Protein AF-A0A238C5V4-F1 (afdb_monomer_lite)

Foldseek 3Di:
DDDDDDDDDDDPDDDDDDPPPPPPPPPPPPPDDPPPVPPPPPCDPVNLLVAAQVVLPVVLVVVVVVLCVQQVPDDPCNVVSVVVDDQQSPWDAACDDPDPVRHGDIAGFNDDDPPWTWGQDNVRDTDIDD

Secondary structure (DSSP, 8-state):
-------------S-----------------------TT-----HHHHTT--GGGGHHHHHHHHHHHHHHHTT-TTSHHHHHHTS--TT-EEE----SSGGGTT-EEEEEEE-SS-EEEE-TTS-EEEE-

Organism: NCBI:txid387005

Sequence (130 aa):
MSANASTSFEPLNPHKVFILEKRIKKETKIRRQPVKNFMKRKIVKSDMKKLKYSQFEPLYELWCDYFSTLVNGSGSQCDARVLRADYHGCMLMVAEAANPTQIGICGIVTRETRQTFMLITKQDRLISAF

pLDDT: mean 78.63, std 17.43, range [34.03, 96.81]

Structure (mmCIF, N/CA/C/O backbone):
data_AF-A0A238C5V4-F1
#
_entry.id   AF-A0A238C5V4-F1
#
loop_
_atom_site.group_PDB
_atom_site.id
_atom_site.type_symbol
_atom_site.label_atom_id
_atom_site.label_alt_id
_atom_site.label_comp_id
_atom_site.label_asym_id
_atom_site.label_entity_id
_atom_site.label_seq_id
_atom_site.pdbx_PDB_ins_code
_atom_site.Cartn_x
_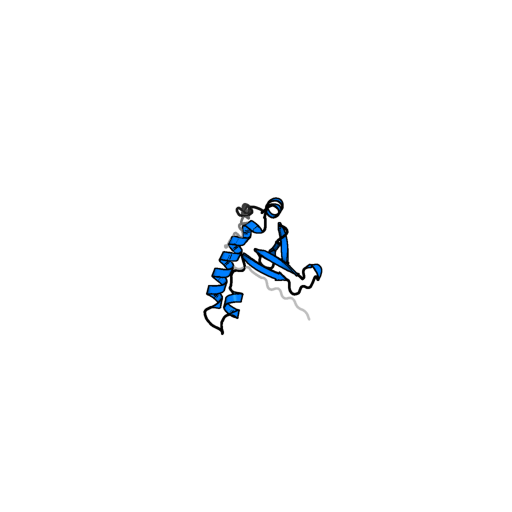atom_site.Cartn_y
_atom_site.Cartn_z
_atom_site.occupancy
_atom_site.B_iso_or_equiv
_atom_site.auth_seq_id
_atom_site.auth_comp_id
_atom_site.auth_asym_id
_atom_site.auth_atom_id
_atom_site.pdbx_PDB_model_num
ATOM 1 N N . MET A 1 1 ? 34.661 79.529 42.531 1.00 35.53 1 MET A N 1
ATOM 2 C CA . MET A 1 1 ? 33.422 78.822 42.937 1.00 35.53 1 MET A CA 1
ATOM 3 C C . MET A 1 1 ? 32.328 79.883 42.951 1.00 35.53 1 MET A C 1
ATOM 5 O O . MET A 1 1 ? 32.567 80.893 43.581 1.00 35.53 1 MET A O 1
ATOM 9 N N . SER A 1 2 ? 31.195 79.836 42.262 1.00 34.03 2 SER A N 1
ATOM 10 C CA . SER A 1 2 ? 30.518 78.828 41.449 1.00 34.03 2 SER A CA 1
ATOM 11 C C . SER A 1 2 ? 29.647 79.566 40.411 1.00 34.03 2 SER A C 1
ATOM 13 O O . SER A 1 2 ? 29.424 80.766 40.540 1.00 34.03 2 SER A O 1
ATOM 15 N N . ALA A 1 3 ? 29.224 78.810 39.400 1.00 44.44 3 ALA A N 1
ATOM 16 C CA . ALA A 1 3 ? 28.382 79.092 38.238 1.00 44.44 3 ALA A CA 1
ATOM 17 C C . ALA A 1 3 ? 27.261 80.141 38.369 1.00 44.44 3 ALA A C 1
ATOM 19 O O . ALA A 1 3 ? 26.696 80.330 39.437 1.00 44.44 3 ALA A O 1
ATOM 20 N N . ASN A 1 4 ? 26.854 80.686 37.214 1.00 39.47 4 ASN A N 1
ATOM 21 C CA . ASN A 1 4 ? 25.485 80.507 36.709 1.00 39.47 4 ASN A CA 1
ATOM 22 C C . ASN A 1 4 ? 25.434 80.755 35.191 1.00 39.47 4 ASN A C 1
ATOM 24 O O . ASN A 1 4 ? 25.608 81.875 34.717 1.00 39.47 4 ASN A O 1
ATOM 28 N N . ALA A 1 5 ? 25.201 79.685 34.427 1.00 43.06 5 ALA A N 1
ATOM 29 C CA . ALA A 1 5 ? 24.893 79.750 33.006 1.00 43.06 5 ALA A CA 1
ATOM 30 C C . ALA A 1 5 ? 23.402 80.068 32.836 1.00 43.06 5 ALA A C 1
ATOM 32 O O . ALA A 1 5 ? 22.548 79.340 33.336 1.00 43.06 5 ALA A O 1
ATOM 33 N N . SER A 1 6 ? 23.093 81.142 32.115 1.00 47.09 6 SER A N 1
ATOM 34 C CA . SER A 1 6 ? 21.757 81.395 31.579 1.00 47.09 6 SER A CA 1
ATOM 35 C C . SER A 1 6 ? 21.912 81.700 30.095 1.00 47.09 6 SER A C 1
ATOM 37 O O . SER A 1 6 ? 22.270 82.801 29.695 1.00 47.09 6 SER A O 1
ATOM 39 N N . THR A 1 7 ? 21.719 80.682 29.262 1.00 49.88 7 THR A N 1
ATOM 40 C CA . THR A 1 7 ? 21.611 80.868 27.815 1.00 49.88 7 THR A CA 1
ATOM 41 C C . THR A 1 7 ? 20.143 80.720 27.466 1.00 49.88 7 THR A C 1
ATOM 43 O O . THR A 1 7 ? 19.586 79.624 27.484 1.00 49.88 7 THR A O 1
ATOM 46 N N . SER A 1 8 ? 19.511 81.866 27.236 1.00 46.94 8 SER A N 1
ATOM 47 C CA . SER A 1 8 ? 18.174 81.999 26.678 1.00 46.94 8 SER A CA 1
ATOM 48 C C . SER A 1 8 ? 18.105 81.306 25.316 1.00 46.94 8 SER A C 1
ATOM 50 O O . SER A 1 8 ? 18.953 81.513 24.450 1.00 46.94 8 SER A O 1
ATOM 52 N N . PHE A 1 9 ? 17.091 80.463 25.134 1.00 49.12 9 PHE A N 1
ATOM 53 C CA . PHE A 1 9 ? 16.797 79.803 23.867 1.00 49.12 9 PHE A CA 1
ATOM 54 C C . PHE A 1 9 ? 15.636 80.552 23.203 1.00 49.12 9 PHE A C 1
ATOM 56 O O . PHE A 1 9 ? 14.501 80.464 23.663 1.00 49.12 9 PHE A O 1
ATOM 63 N N . GLU A 1 10 ? 15.932 81.319 22.157 1.00 54.31 10 GLU A N 1
ATOM 64 C CA . GLU A 1 10 ? 14.943 82.005 21.314 1.00 54.31 10 GLU A CA 1
ATOM 65 C C . GLU A 1 10 ? 14.599 81.102 20.114 1.00 54.31 10 GLU A C 1
ATOM 67 O O . GLU A 1 10 ? 15.486 80.790 19.309 1.00 54.31 10 GLU A O 1
ATOM 72 N N . PRO A 1 11 ? 13.350 80.625 19.971 1.00 57.44 11 PRO A N 1
ATOM 73 C CA . PRO A 1 11 ? 12.969 79.801 18.835 1.00 57.44 11 PRO A CA 1
ATOM 74 C C . PRO A 1 11 ? 12.759 80.652 17.572 1.00 57.44 11 PRO A C 1
ATOM 76 O O . PRO A 1 11 ? 11.775 81.372 17.415 1.00 57.44 11 PRO A O 1
ATOM 79 N N . LEU A 1 12 ? 13.682 80.492 16.623 1.00 53.31 12 LEU A N 1
ATOM 80 C CA . LEU A 1 12 ? 13.579 80.965 15.244 1.00 53.31 12 LEU A CA 1
ATOM 81 C C . LEU A 1 12 ? 12.363 80.334 14.542 1.00 53.31 12 LEU A C 1
ATOM 83 O O . LEU A 1 12 ? 12.388 79.145 14.222 1.00 53.31 12 LEU A O 1
ATOM 87 N N . ASN A 1 13 ? 11.378 81.175 14.208 1.00 56.03 13 ASN A N 1
ATOM 88 C CA . ASN A 1 13 ? 10.410 81.056 13.101 1.00 56.03 13 ASN A CA 1
ATOM 89 C C . ASN A 1 13 ? 8.915 80.912 13.512 1.00 56.03 13 ASN A C 1
ATOM 91 O O . ASN A 1 13 ? 8.435 79.801 13.740 1.00 56.03 13 ASN A O 1
ATOM 95 N N . PRO A 1 14 ? 8.145 82.023 13.539 1.00 62.81 14 PRO A N 1
ATOM 96 C CA . PRO A 1 14 ? 6.778 82.069 14.076 1.00 62.81 14 PRO A CA 1
ATOM 97 C C . PRO A 1 14 ? 5.648 81.560 13.157 1.00 62.81 14 PRO A C 1
ATOM 99 O O . PRO A 1 14 ? 4.499 81.538 13.590 1.00 62.81 14 PRO A O 1
ATOM 102 N N . HIS A 1 15 ? 5.904 81.122 11.915 1.00 59.56 15 HIS A N 1
ATOM 103 C CA . HIS A 1 15 ? 4.813 80.753 10.989 1.00 59.56 15 HIS A CA 1
ATOM 104 C C . HIS A 1 15 ? 5.060 79.476 10.175 1.00 59.56 15 HIS A C 1
ATOM 106 O O . HIS A 1 15 ? 5.084 79.490 8.945 1.00 59.56 15 HIS A O 1
ATOM 112 N N . LYS A 1 16 ? 5.159 78.325 10.848 1.00 56.25 16 LYS A N 1
ATOM 113 C CA . LYS A 1 16 ? 4.962 77.022 10.192 1.00 56.25 16 LYS A CA 1
ATOM 114 C C . LYS A 1 16 ? 4.056 76.143 11.045 1.00 56.25 16 LYS A C 1
ATOM 116 O O . LYS A 1 16 ? 4.509 75.395 11.904 1.00 56.25 16 LYS A O 1
ATOM 121 N N . VAL A 1 17 ? 2.750 76.268 10.822 1.00 60.81 17 VAL A N 1
ATOM 122 C CA . VAL A 1 17 ? 1.754 75.390 11.442 1.00 60.81 17 VAL A CA 1
ATOM 123 C C . VAL A 1 17 ? 1.883 74.014 10.792 1.00 60.81 17 VAL A C 1
ATOM 125 O O . VAL A 1 17 ? 1.455 73.801 9.660 1.00 60.81 17 VAL A O 1
ATOM 128 N N . PHE A 1 18 ? 2.505 73.072 11.494 1.00 55.81 18 PHE A N 1
ATOM 129 C CA . PHE A 1 18 ? 2.435 71.661 11.140 1.00 55.81 18 PHE A CA 1
ATOM 130 C C . PHE A 1 18 ? 1.154 71.093 11.744 1.00 55.81 18 PHE A C 1
ATOM 132 O O . PHE A 1 18 ? 1.069 70.885 12.953 1.00 55.81 18 PHE A O 1
ATOM 139 N N . ILE A 1 19 ? 0.150 70.831 10.910 1.00 62.94 19 ILE A N 1
ATOM 140 C CA . ILE A 1 19 ? -1.012 70.041 11.323 1.00 62.94 19 ILE A CA 1
ATOM 141 C C . ILE A 1 19 ? -0.529 68.590 11.455 1.00 62.94 19 ILE A C 1
ATOM 143 O O . ILE A 1 19 ? -0.529 67.818 10.498 1.00 62.94 19 ILE A O 1
ATOM 147 N N . LEU A 1 20 ? -0.059 68.233 12.654 1.00 58.00 20 LEU A N 1
ATOM 148 C CA . LEU A 1 20 ? 0.349 66.881 13.057 1.00 58.00 20 LEU A CA 1
ATOM 149 C C . LEU A 1 20 ? -0.865 66.001 13.375 1.00 58.00 20 LEU A C 1
ATOM 151 O O . LEU A 1 20 ? -0.821 65.149 14.265 1.00 58.00 20 LEU A O 1
ATOM 155 N N . GLU A 1 21 ? -1.975 66.197 12.671 1.00 60.88 21 GLU A N 1
ATOM 156 C CA . GLU A 1 21 ? -3.090 65.277 12.781 1.00 60.88 21 GLU A CA 1
ATOM 157 C C . GLU A 1 21 ? -2.646 63.962 12.149 1.00 60.88 21 GLU A C 1
ATOM 159 O O . GLU A 1 21 ? -2.674 63.773 10.929 1.00 60.88 21 GLU A O 1
ATOM 164 N N . LYS A 1 22 ? -2.193 63.029 12.995 1.00 57.78 22 LYS A N 1
ATOM 165 C CA . LYS A 1 22 ? -2.123 61.616 12.638 1.00 57.78 22 LYS A CA 1
ATOM 166 C C . LYS A 1 22 ? -3.502 61.265 12.096 1.00 57.78 22 LYS A C 1
ATOM 168 O O . LYS A 1 22 ? -4.436 61.085 12.873 1.00 57.78 22 LYS A O 1
ATOM 173 N N . ARG A 1 23 ? -3.641 61.150 10.772 1.00 58.50 23 ARG A N 1
ATOM 174 C CA . ARG A 1 23 ? -4.801 60.491 10.172 1.00 58.50 23 ARG A CA 1
ATOM 175 C C . ARG A 1 23 ? -4.834 59.094 10.772 1.00 58.50 23 ARG A C 1
ATOM 177 O O . ARG A 1 23 ? -4.053 58.233 10.368 1.00 58.50 23 ARG A O 1
ATOM 184 N N . ILE A 1 24 ? -5.694 58.892 11.767 1.00 63.09 24 ILE A N 1
ATOM 185 C CA . ILE A 1 24 ? -5.986 57.576 12.317 1.00 63.09 24 ILE A CA 1
ATOM 186 C C . ILE A 1 24 ? -6.554 56.799 11.134 1.00 63.09 24 ILE A C 1
ATOM 188 O O . ILE A 1 24 ? -7.702 57.002 10.736 1.00 63.09 24 ILE A O 1
ATOM 192 N N . LYS A 1 25 ? -5.719 55.975 10.492 1.00 61.47 25 LYS A N 1
ATOM 193 C CA . LYS A 1 25 ? -6.191 55.050 9.468 1.00 61.47 25 LYS A CA 1
ATOM 194 C C . LYS A 1 25 ? -7.195 54.158 10.181 1.00 61.47 25 LYS A C 1
ATOM 196 O O . LYS A 1 25 ? -6.807 53.375 11.041 1.00 61.47 25 LYS A O 1
ATOM 201 N N . LYS A 1 26 ? -8.486 54.319 9.877 1.00 62.03 26 LYS A N 1
ATOM 202 C CA . LYS A 1 26 ? -9.504 53.382 10.349 1.00 62.03 26 LYS A CA 1
ATOM 203 C C . LYS A 1 26 ? -9.067 52.001 9.876 1.00 62.03 26 LYS A C 1
ATOM 205 O O . LYS A 1 26 ? -8.959 51.781 8.672 1.00 62.03 26 LYS A O 1
ATOM 210 N N . GLU A 1 27 ? -8.784 51.099 10.809 1.00 64.75 27 GLU A N 1
ATOM 211 C CA . GLU A 1 27 ? -8.528 49.703 10.482 1.00 64.75 27 GLU A CA 1
ATOM 212 C C . GLU A 1 27 ? -9.798 49.131 9.852 1.00 64.75 27 GLU A C 1
ATOM 214 O O . GLU A 1 27 ? -10.766 48.776 10.529 1.00 64.75 27 GLU A O 1
ATOM 219 N N . THR A 1 28 ? -9.838 49.073 8.524 1.00 66.38 28 THR A N 1
ATOM 220 C CA . THR A 1 28 ? -10.859 48.303 7.826 1.00 66.38 28 THR A CA 1
ATOM 221 C C . THR A 1 28 ? -10.645 46.845 8.194 1.00 66.38 28 THR A C 1
ATOM 223 O O . THR A 1 28 ? -9.700 46.217 7.717 1.00 66.38 28 THR A O 1
ATOM 226 N N . LYS A 1 29 ? -11.513 46.298 9.053 1.00 64.50 29 LYS A N 1
ATOM 227 C CA . LYS A 1 29 ? -11.558 44.860 9.332 1.00 64.50 29 LYS A CA 1
ATOM 228 C C . LYS A 1 29 ? -11.794 44.132 8.012 1.00 64.50 29 LYS A C 1
ATOM 230 O O . LYS A 1 29 ? -12.926 44.074 7.532 1.00 64.50 29 LYS A O 1
ATOM 235 N N . ILE A 1 30 ? -10.737 43.577 7.422 1.00 68.00 30 ILE A N 1
ATOM 236 C CA . ILE A 1 30 ? -10.854 42.705 6.256 1.00 68.00 30 ILE A CA 1
ATOM 237 C C . ILE A 1 30 ? -11.583 41.451 6.736 1.00 68.00 30 ILE A C 1
ATOM 239 O O . ILE A 1 30 ? -10.986 40.544 7.315 1.00 68.00 30 ILE A O 1
ATOM 243 N N . ARG A 1 31 ? -12.900 41.402 6.527 1.00 66.25 31 ARG A N 1
ATOM 244 C CA . ARG A 1 31 ? -13.700 40.197 6.748 1.00 66.25 31 ARG A CA 1
ATOM 245 C C . ARG A 1 31 ? -13.372 39.209 5.635 1.00 66.25 31 ARG A C 1
ATOM 247 O O . ARG A 1 31 ? -14.085 39.122 4.641 1.00 66.25 31 ARG A O 1
ATOM 254 N N . ARG A 1 32 ? -12.271 38.470 5.786 1.00 65.25 32 ARG A N 1
ATOM 255 C CA . ARG A 1 32 ? -12.050 37.268 4.981 1.00 65.25 32 ARG A CA 1
ATOM 256 C C . ARG A 1 32 ? -13.138 36.280 5.387 1.00 65.25 32 ARG A C 1
ATOM 258 O O . ARG A 1 32 ? -13.182 35.859 6.541 1.00 65.25 32 ARG A O 1
ATOM 265 N N . GLN A 1 33 ? -14.039 35.952 4.463 1.00 63.66 33 GLN A N 1
ATOM 266 C CA . GLN A 1 33 ? -14.895 34.779 4.624 1.00 63.66 33 GLN A CA 1
ATOM 267 C C . GLN A 1 33 ? -13.958 33.602 4.933 1.00 63.66 33 GLN A C 1
ATOM 269 O O . GLN A 1 33 ? -12.960 33.449 4.218 1.00 63.66 33 GLN A 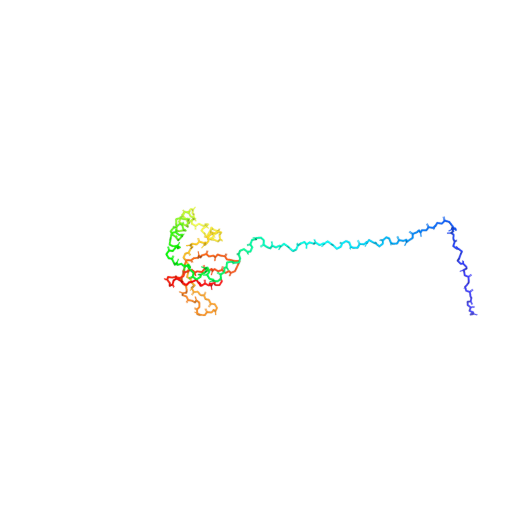O 1
ATOM 274 N N . PRO A 1 34 ? -14.198 32.801 5.988 1.00 65.81 34 PRO A N 1
ATOM 275 C CA . PRO A 1 34 ? -13.415 31.592 6.166 1.00 65.81 34 PRO A CA 1
ATOM 276 C C . PRO A 1 34 ? -13.564 30.801 4.873 1.00 65.81 34 PRO A C 1
ATOM 278 O O . PRO A 1 34 ? -14.686 30.643 4.385 1.00 65.81 34 PRO A O 1
ATOM 281 N N . VAL A 1 35 ? -12.451 30.353 4.289 1.00 63.16 35 VAL A N 1
ATOM 282 C CA . VAL A 1 35 ? -12.507 29.428 3.160 1.00 63.16 35 VAL A CA 1
ATOM 283 C C . VAL A 1 35 ? -13.277 28.220 3.678 1.00 63.16 35 VAL A C 1
ATOM 285 O O . VAL A 1 35 ? -12.744 27.389 4.417 1.00 63.16 35 VAL A O 1
ATOM 288 N N . LYS A 1 36 ? -14.578 28.159 3.374 1.00 60.69 36 LYS A N 1
ATOM 289 C CA . LYS A 1 36 ? -15.382 26.964 3.579 1.00 60.69 36 LYS A CA 1
ATOM 290 C C . LYS A 1 36 ? -14.675 25.956 2.705 1.00 60.69 36 LYS A C 1
ATOM 292 O O . LYS A 1 36 ? -14.669 26.127 1.493 1.00 60.69 36 LYS A O 1
ATOM 297 N N . ASN A 1 37 ? -13.948 25.032 3.326 1.00 61.81 37 ASN A N 1
ATOM 298 C CA . ASN A 1 37 ? -13.117 24.063 2.631 1.00 61.81 37 ASN A CA 1
ATOM 299 C C . ASN A 1 37 ? -13.993 23.315 1.614 1.00 61.81 37 ASN A C 1
ATOM 301 O O . ASN A 1 37 ? -14.620 22.319 1.964 1.00 61.81 37 ASN A O 1
ATOM 305 N N . PHE A 1 38 ? -14.057 23.811 0.378 1.00 55.28 38 PHE A N 1
ATOM 306 C CA . PHE A 1 38 ? -14.951 23.316 -0.672 1.00 55.28 38 PHE A CA 1
ATOM 307 C C . PHE A 1 38 ? -14.642 21.846 -0.994 1.00 55.28 38 PHE A C 1
ATOM 309 O O . PHE A 1 38 ? -15.512 21.065 -1.355 1.00 55.28 38 PHE A O 1
ATOM 316 N N . MET A 1 39 ? -13.396 21.454 -0.726 1.00 58.03 39 MET A N 1
ATOM 317 C CA . MET A 1 39 ? -12.828 20.128 -0.937 1.00 58.03 39 MET A CA 1
ATOM 318 C C . MET A 1 39 ? -12.912 19.199 0.284 1.00 58.03 39 MET A C 1
ATOM 320 O O . MET A 1 39 ? -12.380 18.095 0.245 1.00 58.03 39 MET A O 1
ATOM 324 N N . LYS A 1 40 ? -13.557 19.588 1.394 1.00 57.31 40 LYS A N 1
ATOM 325 C CA . LYS A 1 40 ? -13.797 18.657 2.510 1.00 57.31 40 LYS A CA 1
ATOM 326 C C . LYS A 1 40 ? -15.123 17.926 2.308 1.00 57.31 40 LYS A C 1
ATOM 328 O O . LYS A 1 40 ? -16.004 17.998 3.162 1.00 57.31 40 LYS A O 1
ATOM 333 N N . ARG A 1 41 ? -15.236 17.117 1.245 1.00 55.19 41 ARG A N 1
ATOM 334 C CA . ARG A 1 41 ? -15.996 15.870 1.416 1.00 55.19 41 ARG A CA 1
ATOM 335 C C . ARG A 1 41 ? -15.191 15.042 2.401 1.00 55.19 41 ARG A C 1
ATOM 337 O O . ARG A 1 41 ? -14.205 14.401 2.056 1.00 55.19 41 ARG A O 1
ATOM 344 N N . LYS A 1 42 ? -15.541 15.187 3.673 1.00 63.84 42 LYS A N 1
ATOM 345 C CA . LYS A 1 42 ? -14.962 14.413 4.757 1.00 63.84 42 LYS A CA 1
ATOM 346 C C . LYS A 1 42 ? -15.394 12.976 4.473 1.00 63.84 42 LYS A C 1
ATOM 348 O O . LYS A 1 42 ? -16.556 12.669 4.702 1.00 63.84 42 LYS A O 1
ATOM 353 N N . ILE A 1 43 ? -14.511 12.156 3.893 1.00 66.38 43 ILE A N 1
ATOM 354 C CA . ILE A 1 43 ? -14.780 10.723 3.725 1.00 66.38 43 ILE A CA 1
ATOM 355 C C . ILE A 1 43 ? -15.209 10.218 5.099 1.00 66.38 43 ILE A C 1
ATOM 357 O O . ILE A 1 43 ? -14.484 10.395 6.087 1.00 66.38 43 ILE A O 1
ATOM 361 N N . VAL A 1 44 ? -16.438 9.719 5.187 1.00 71.75 44 VAL A N 1
ATOM 362 C CA . VAL A 1 44 ? -17.024 9.360 6.471 1.00 71.75 44 VAL A CA 1
ATOM 363 C C . VAL A 1 44 ? -16.515 7.970 6.825 1.00 71.75 44 VAL A C 1
ATOM 365 O O . VAL A 1 44 ? -16.293 7.124 5.962 1.00 71.75 44 VAL A O 1
ATOM 368 N N . LYS A 1 45 ? -16.337 7.692 8.120 1.00 72.06 45 LYS A N 1
ATOM 369 C CA . LYS A 1 45 ? -15.928 6.357 8.592 1.00 72.06 45 LYS A CA 1
ATOM 370 C C . LYS A 1 45 ? -16.861 5.239 8.095 1.00 72.06 45 LYS A C 1
ATOM 372 O O . LYS A 1 45 ? -16.431 4.096 8.009 1.00 72.06 45 LYS A O 1
ATOM 377 N N . SER A 1 46 ? -18.119 5.557 7.784 1.00 77.31 46 SER A N 1
ATOM 378 C CA . SER A 1 46 ? -19.083 4.633 7.178 1.00 77.31 46 SER A CA 1
ATOM 379 C C . SER A 1 46 ? -18.676 4.180 5.782 1.00 77.31 46 SER A C 1
ATOM 381 O O . SER A 1 46 ? -18.915 3.030 5.436 1.00 77.31 46 SER A O 1
ATOM 383 N N . ASP A 1 47 ? -18.061 5.059 4.996 1.00 78.69 47 ASP A N 1
ATOM 384 C CA . ASP A 1 47 ? -17.695 4.775 3.608 1.00 78.69 47 ASP A CA 1
ATOM 385 C C . ASP A 1 47 ? -16.519 3.798 3.574 1.00 78.69 47 ASP A C 1
ATOM 387 O O . ASP A 1 47 ? -16.536 2.829 2.824 1.00 78.69 47 ASP A O 1
ATOM 391 N N . MET A 1 48 ? -15.572 3.967 4.502 1.00 79.25 48 MET A N 1
ATOM 392 C CA . MET A 1 48 ? -14.427 3.066 4.673 1.00 79.25 48 MET A CA 1
ATOM 393 C C . MET A 1 48 ? 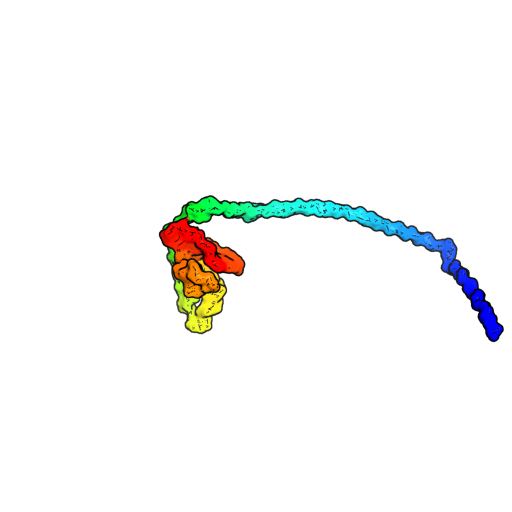-14.823 1.638 5.074 1.00 79.25 48 MET A C 1
ATOM 395 O O . MET A 1 48 ? -14.092 0.702 4.780 1.00 79.25 48 MET A O 1
ATOM 399 N N . LYS A 1 49 ? -15.972 1.455 5.741 1.00 81.75 49 LYS A N 1
ATOM 400 C CA . LYS A 1 49 ? -16.475 0.128 6.146 1.00 81.75 49 LYS A CA 1
ATOM 401 C C . LYS A 1 49 ? -17.146 -0.645 5.011 1.00 81.75 49 LYS A C 1
ATOM 403 O O . LYS A 1 49 ? -17.399 -1.831 5.168 1.00 81.75 49 LYS A O 1
ATOM 408 N N . LYS A 1 50 ? -17.506 0.028 3.916 1.00 87.62 50 LYS A N 1
ATOM 409 C CA . LYS A 1 50 ? -18.182 -0.597 2.768 1.00 87.62 50 LYS A CA 1
ATOM 410 C C . LYS A 1 50 ? -17.200 -1.176 1.750 1.00 87.62 50 LYS A C 1
ATOM 412 O O . LYS A 1 50 ? -17.634 -1.875 0.841 1.00 87.62 50 LYS A O 1
ATOM 417 N N . LEU A 1 51 ? -15.918 -0.842 1.881 1.00 90.62 51 LEU A N 1
ATOM 418 C CA . LEU A 1 51 ? -14.869 -1.250 0.960 1.00 90.62 51 LEU A CA 1
ATOM 419 C C . LEU A 1 51 ? -14.559 -2.736 1.131 1.00 90.62 51 LEU A C 1
ATOM 421 O O . LEU A 1 51 ? -14.334 -3.194 2.249 1.00 90.62 51 LEU A O 1
ATOM 425 N N . LYS A 1 52 ? -14.525 -3.460 0.014 1.00 94.00 52 LYS A N 1
ATOM 426 C CA . LYS A 1 52 ? -14.141 -4.872 -0.046 1.00 94.00 52 LYS A CA 1
ATOM 427 C C . LYS A 1 52 ? -12.832 -5.036 -0.795 1.00 94.00 52 LYS A C 1
ATOM 429 O O . LYS A 1 52 ? -12.585 -4.316 -1.758 1.00 94.00 52 LYS A O 1
ATOM 434 N N . TYR A 1 53 ? -12.044 -6.028 -0.405 1.00 95.62 53 TYR A N 1
ATOM 435 C CA . TYR A 1 53 ? -10.760 -6.354 -1.016 1.00 95.62 53 TYR A CA 1
ATOM 436 C C . TYR A 1 53 ? -10.877 -6.604 -2.522 1.00 95.62 53 TYR A C 1
ATOM 438 O O . TYR A 1 53 ? -10.112 -6.037 -3.294 1.00 95.62 53 TYR A O 1
ATOM 446 N N . SER A 1 54 ? -11.899 -7.353 -2.947 1.00 96.06 54 SER A N 1
ATOM 447 C CA . SER A 1 54 ? -12.114 -7.694 -4.363 1.00 96.06 54 SER A CA 1
ATOM 448 C C . SER A 1 54 ? -12.288 -6.469 -5.273 1.00 96.06 54 SER A C 1
ATOM 450 O O . SER A 1 54 ? -11.949 -6.505 -6.449 1.00 96.06 54 SER A O 1
ATOM 452 N N . GLN A 1 55 ? -12.731 -5.328 -4.732 1.00 94.38 55 GLN A N 1
ATOM 453 C CA . GLN A 1 55 ? -12.840 -4.090 -5.515 1.00 94.38 55 GLN A CA 1
ATOM 454 C C . GLN A 1 55 ? -11.472 -3.504 -5.898 1.00 94.38 55 GLN A C 1
ATOM 456 O O . GLN A 1 55 ? -11.400 -2.684 -6.810 1.00 94.38 55 GLN A O 1
ATOM 461 N N . PHE A 1 56 ? -10.406 -3.897 -5.197 1.00 95.00 56 PHE A N 1
ATOM 462 C CA . PHE A 1 56 ? -9.042 -3.408 -5.394 1.00 95.00 56 PHE A CA 1
ATOM 463 C C . PHE A 1 56 ? -8.147 -4.400 -6.142 1.00 95.00 56 PHE A C 1
ATOM 465 O O . PHE A 1 56 ? -7.032 -4.034 -6.499 1.00 95.00 56 PHE A O 1
ATOM 472 N N . GLU A 1 57 ? -8.613 -5.618 -6.428 1.00 95.19 57 GLU A N 1
ATOM 473 C CA . GLU A 1 57 ? -7.853 -6.600 -7.217 1.00 95.19 57 GLU A CA 1
ATOM 474 C C . GLU A 1 57 ? -7.476 -6.065 -8.611 1.00 95.19 57 GLU A C 1
ATOM 476 O O . GLU A 1 57 ? -6.288 -6.103 -8.936 1.00 95.19 57 GLU A O 1
ATOM 481 N N . PRO A 1 58 ? -8.386 -5.429 -9.383 1.00 96.44 58 PRO A N 1
ATOM 482 C CA . PRO A 1 58 ? -8.015 -4.847 -10.676 1.00 96.44 58 PRO A CA 1
ATOM 483 C C . PRO A 1 58 ? -6.993 -3.708 -10.551 1.00 96.44 58 PRO A C 1
ATOM 485 O O . PRO A 1 58 ? -6.215 -3.448 -11.465 1.00 96.44 58 PRO A O 1
ATOM 488 N N . LEU A 1 59 ? -6.992 -3.005 -9.412 1.00 95.62 59 LEU A N 1
ATOM 489 C CA . LEU A 1 59 ? -6.032 -1.934 -9.150 1.00 95.62 59 LEU A CA 1
ATOM 490 C C . LEU A 1 59 ? -4.630 -2.501 -8.892 1.00 95.62 59 LEU A C 1
ATOM 492 O O . LEU A 1 59 ? -3.643 -1.903 -9.313 1.00 95.62 59 LEU A O 1
ATOM 496 N N . TYR A 1 60 ? -4.546 -3.654 -8.227 1.00 96.75 60 TYR A N 1
ATOM 497 C CA . TYR A 1 60 ? -3.287 -4.366 -8.031 1.00 96.75 60 TYR A CA 1
ATOM 498 C C . TYR A 1 60 ? -2.727 -4.914 -9.346 1.00 96.75 60 TYR A C 1
ATOM 500 O O . TYR A 1 60 ? -1.539 -4.740 -9.610 1.00 96.75 60 TYR A O 1
ATOM 508 N N . GLU A 1 61 ? -3.573 -5.494 -10.200 1.00 96.69 61 GLU A N 1
ATOM 509 C CA . GLU A 1 61 ? -3.164 -5.957 -11.535 1.00 96.69 61 GLU A CA 1
ATOM 510 C C . GLU A 1 61 ? -2.575 -4.810 -12.370 1.00 96.69 61 GLU A C 1
ATOM 512 O O . GLU A 1 61 ? -1.462 -4.923 -12.885 1.00 96.69 61 GLU A O 1
ATOM 517 N N . LEU A 1 62 ? -3.255 -3.657 -12.400 1.00 96.19 62 LEU A N 1
ATOM 518 C CA . LEU A 1 62 ? -2.756 -2.454 -13.071 1.00 96.19 62 LEU A CA 1
ATOM 519 C C . LEU A 1 62 ? -1.404 -1.989 -12.505 1.00 96.19 62 LEU A C 1
ATOM 521 O O . LEU A 1 62 ? -0.521 -1.557 -13.251 1.00 96.19 62 LEU A O 1
ATOM 525 N N . TRP A 1 63 ? -1.235 -2.064 -11.183 1.00 96.44 63 TRP A N 1
ATOM 526 C CA . TRP A 1 63 ? 0.017 -1.692 -10.533 1.00 96.44 63 TRP A CA 1
ATOM 527 C C . TRP A 1 63 ? 1.160 -2.648 -10.899 1.00 96.44 63 TRP A C 1
ATOM 529 O O . TRP A 1 63 ? 2.280 -2.189 -11.113 1.00 96.44 63 TRP A O 1
ATOM 539 N N . CYS A 1 64 ? 0.900 -3.953 -11.020 1.00 94.75 64 CYS A N 1
ATOM 540 C CA . CYS A 1 64 ? 1.895 -4.933 -11.460 1.00 94.75 64 CYS A CA 1
ATOM 541 C C . CYS A 1 64 ? 2.411 -4.633 -12.870 1.00 94.75 64 CYS A C 1
ATOM 543 O O . CYS A 1 64 ? 3.627 -4.632 -13.086 1.00 94.75 64 CYS A O 1
ATOM 545 N N . ASP A 1 65 ? 1.511 -4.314 -13.801 1.00 94.94 65 ASP A N 1
ATOM 546 C CA . ASP A 1 65 ? 1.886 -3.923 -15.160 1.00 94.94 65 ASP A CA 1
ATOM 547 C C . ASP A 1 65 ? 2.745 -2.654 -15.136 1.00 94.94 65 ASP A C 1
ATOM 549 O O . ASP A 1 65 ? 3.858 -2.643 -15.668 1.00 94.94 65 ASP A O 1
ATOM 553 N N . TYR A 1 66 ? 2.293 -1.617 -14.424 1.00 93.88 66 TYR A N 1
ATOM 554 C CA . TYR A 1 66 ? 3.050 -0.378 -14.230 1.00 93.88 66 TYR A CA 1
ATOM 555 C C . TYR A 1 66 ? 4.450 -0.640 -13.653 1.00 93.88 66 TYR A C 1
ATOM 557 O O . TYR A 1 66 ? 5.455 -0.201 -14.219 1.00 93.88 66 TYR A O 1
ATOM 565 N N . PHE A 1 67 ? 4.542 -1.396 -12.561 1.00 92.06 67 PHE A N 1
ATOM 566 C CA . PHE A 1 67 ? 5.803 -1.647 -11.872 1.00 92.06 67 PHE A CA 1
ATOM 567 C C . PHE A 1 67 ? 6.767 -2.486 -12.719 1.00 92.06 67 PHE A C 1
ATOM 569 O O . PHE A 1 67 ? 7.969 -2.218 -12.723 1.00 92.06 67 PHE A O 1
ATOM 576 N N . SER A 1 68 ? 6.261 -3.447 -13.500 1.00 91.19 68 SER A N 1
ATOM 577 C CA . SER A 1 68 ? 7.088 -4.231 -14.426 1.00 91.19 68 SER A CA 1
ATOM 578 C C . SER A 1 68 ? 7.751 -3.339 -15.483 1.00 91.19 68 SER A C 1
ATOM 580 O O . SER A 1 68 ? 8.963 -3.422 -15.696 1.00 91.19 68 SER A O 1
ATOM 582 N N . THR A 1 69 ? 7.008 -2.392 -16.070 1.00 90.19 69 THR A N 1
ATOM 583 C CA . THR A 1 69 ? 7.578 -1.424 -17.024 1.00 90.19 69 THR A CA 1
ATOM 584 C C . THR A 1 69 ? 8.604 -0.506 -16.360 1.00 90.19 69 THR A C 1
ATOM 586 O O . THR A 1 69 ? 9.615 -0.151 -16.971 1.00 90.19 69 THR A O 1
ATOM 589 N N . LEU A 1 70 ? 8.388 -0.169 -15.085 1.00 88.38 70 LEU A N 1
ATOM 590 C CA . LEU A 1 70 ? 9.279 0.685 -14.314 1.00 88.38 70 LEU A CA 1
ATOM 591 C C . LEU A 1 70 ? 10.614 -0.004 -14.008 1.00 88.38 70 LEU A C 1
ATOM 593 O O . LEU A 1 70 ? 11.654 0.650 -14.087 1.00 88.38 70 LEU A O 1
ATOM 597 N N . VAL A 1 71 ? 10.607 -1.298 -13.679 1.00 84.56 71 VAL A N 1
ATOM 598 C CA . VAL A 1 71 ? 11.804 -2.054 -13.268 1.00 84.56 71 VAL A CA 1
ATOM 599 C C . VAL A 1 71 ? 12.623 -2.550 -14.461 1.00 84.56 71 VAL A C 1
ATOM 601 O O . VAL A 1 71 ? 13.854 -2.502 -14.412 1.00 84.56 71 VAL A O 1
ATOM 604 N N . ASN A 1 72 ? 11.984 -2.923 -15.572 1.00 80.25 72 ASN A N 1
ATOM 605 C CA . ASN A 1 72 ? 12.655 -3.557 -16.717 1.00 80.25 72 ASN A CA 1
ATOM 606 C C . ASN A 1 72 ? 13.708 -2.669 -17.429 1.00 80.25 72 ASN A C 1
ATOM 608 O O . ASN A 1 72 ? 14.453 -3.153 -18.275 1.00 80.25 72 ASN A O 1
ATOM 612 N N . GLY A 1 73 ? 13.806 -1.375 -17.098 1.00 68.69 73 GLY A N 1
ATOM 613 C CA . GLY A 1 73 ? 14.592 -0.401 -17.868 1.00 68.69 73 GLY A CA 1
ATOM 614 C C . GLY A 1 73 ? 16.061 -0.119 -17.490 1.00 68.69 73 GLY A C 1
ATOM 615 O O . GLY A 1 73 ? 16.621 0.756 -18.136 1.00 68.69 73 GLY A O 1
ATOM 616 N N . SER A 1 74 ? 16.691 -0.716 -16.457 1.00 56.91 74 SER A N 1
ATOM 617 C CA . SER A 1 74 ? 18.171 -0.633 -16.202 1.00 56.91 74 SER A CA 1
ATOM 618 C C . SER A 1 74 ? 18.582 -1.028 -14.773 1.00 56.91 74 SER A C 1
ATOM 620 O O . SER A 1 74 ? 18.074 -0.477 -13.798 1.00 56.91 74 SER A O 1
ATOM 622 N N . GLY A 1 75 ? 19.575 -1.911 -14.643 1.00 62.69 75 GLY A N 1
ATOM 623 C CA . GLY A 1 75 ? 20.021 -2.488 -13.364 1.00 62.69 75 GLY A CA 1
ATOM 624 C C . GLY A 1 75 ? 20.729 -1.553 -12.370 1.00 62.69 75 GLY A C 1
ATOM 625 O O . GLY A 1 75 ? 21.025 -1.996 -11.271 1.00 62.69 75 GLY A O 1
ATOM 626 N N . SER A 1 76 ? 21.001 -0.284 -12.710 1.00 66.25 76 SER A N 1
ATOM 627 C CA . SER A 1 76 ? 21.672 0.675 -11.806 1.00 66.25 76 SER A CA 1
ATOM 628 C C . SER A 1 76 ? 20.770 1.793 -11.270 1.00 66.25 76 SER A C 1
ATOM 630 O O . SER A 1 76 ? 21.136 2.462 -10.311 1.00 66.25 76 SER A O 1
ATOM 632 N N . GLN A 1 77 ? 19.590 2.008 -11.865 1.00 73.88 77 GLN A N 1
ATOM 633 C CA . GLN A 1 77 ? 18.656 3.076 -11.470 1.00 73.88 77 GLN A CA 1
ATOM 634 C C . GLN A 1 77 ? 17.305 2.536 -10.980 1.00 73.88 77 GLN A C 1
ATOM 636 O O . GLN A 1 77 ? 16.296 3.243 -11.037 1.00 73.88 77 GLN A O 1
ATOM 641 N N . CYS A 1 78 ? 17.232 1.267 -10.567 1.00 79.38 78 CYS A N 1
ATOM 642 C CA . CYS A 1 78 ? 16.001 0.703 -10.008 1.00 79.38 78 CYS A CA 1
ATOM 643 C C . CYS A 1 78 ? 15.581 1.450 -8.736 1.00 79.38 78 CYS A C 1
ATOM 645 O O . CYS A 1 78 ? 14.445 1.905 -8.653 1.00 79.38 78 CYS A O 1
ATOM 647 N N . ASP A 1 79 ? 16.516 1.701 -7.822 1.00 82.88 79 ASP A N 1
ATOM 648 C CA . ASP A 1 79 ? 16.223 2.278 -6.504 1.00 82.88 79 ASP A CA 1
ATOM 649 C C . ASP A 1 79 ? 15.629 3.686 -6.610 1.00 82.88 79 ASP A C 1
ATOM 651 O O . ASP A 1 79 ? 14.613 4.002 -5.991 1.00 82.88 79 ASP A O 1
ATOM 655 N N . ALA A 1 80 ? 16.207 4.524 -7.475 1.00 87.44 80 ALA A N 1
ATOM 656 C CA . ALA A 1 80 ? 15.724 5.883 -7.707 1.00 87.44 80 ALA A CA 1
ATOM 657 C C . ALA A 1 80 ? 14.328 5.918 -8.352 1.00 87.44 80 ALA A C 1
ATOM 659 O O . ALA A 1 80 ? 13.562 6.855 -8.121 1.00 87.44 80 ALA A O 1
ATOM 660 N N . ARG A 1 81 ? 13.992 4.911 -9.168 1.00 86.94 81 ARG A N 1
ATOM 661 C CA . ARG A 1 81 ? 12.670 4.782 -9.793 1.00 86.94 81 ARG A CA 1
ATOM 662 C C . ARG A 1 81 ? 11.631 4.283 -8.803 1.00 86.94 81 ARG A C 1
ATOM 664 O O . ARG A 1 81 ? 10.553 4.861 -8.741 1.00 86.94 81 ARG A O 1
ATOM 671 N N . VAL A 1 82 ? 11.977 3.283 -7.996 1.00 89.19 82 VAL A N 1
ATOM 672 C CA . VAL A 1 82 ? 11.115 2.758 -6.929 1.00 89.19 82 VAL A CA 1
ATOM 673 C C . VAL A 1 82 ? 10.793 3.861 -5.918 1.00 89.19 82 VAL A C 1
ATOM 675 O O . VAL A 1 82 ? 9.635 4.038 -5.555 1.00 89.19 82 VAL A O 1
ATOM 678 N N . LEU A 1 83 ? 11.765 4.695 -5.539 1.00 89.00 83 LEU A N 1
ATOM 679 C CA . LEU A 1 83 ? 11.528 5.815 -4.618 1.00 89.00 83 LEU A CA 1
ATOM 680 C C . LEU A 1 83 ? 10.512 6.843 -5.152 1.00 89.00 83 LEU A C 1
ATOM 682 O O . LEU A 1 83 ? 9.833 7.505 -4.373 1.00 89.00 83 LEU A O 1
ATOM 686 N N . ARG A 1 84 ? 10.424 7.001 -6.476 1.00 89.25 84 ARG A N 1
ATOM 687 C CA . ARG A 1 84 ? 9.528 7.962 -7.144 1.00 89.25 84 ARG A CA 1
ATOM 688 C C . ARG A 1 84 ? 8.244 7.310 -7.655 1.00 89.25 84 ARG A C 1
ATOM 690 O O . ARG A 1 84 ? 7.452 7.992 -8.300 1.00 89.25 84 ARG A O 1
ATOM 697 N N . ALA A 1 85 ? 8.076 6.011 -7.425 1.00 92.00 85 ALA A N 1
ATOM 698 C CA . ALA A 1 85 ? 6.932 5.264 -7.903 1.00 92.00 85 ALA A CA 1
ATOM 699 C C . ALA A 1 85 ? 5.660 5.669 -7.157 1.00 92.00 85 ALA A C 1
ATOM 701 O O . ALA A 1 85 ? 5.696 6.059 -5.991 1.00 92.00 85 ALA A O 1
ATOM 702 N N . ASP A 1 86 ? 4.533 5.525 -7.842 1.00 93.25 86 ASP A N 1
ATOM 703 C CA . ASP A 1 86 ? 3.229 5.544 -7.207 1.00 93.25 86 ASP A CA 1
ATOM 704 C C . ASP A 1 86 ? 2.969 4.186 -6.522 1.00 93.25 86 ASP A C 1
ATOM 706 O O . ASP A 1 86 ? 3.197 3.126 -7.120 1.00 93.25 86 ASP A O 1
ATOM 710 N N . TYR A 1 87 ? 2.518 4.216 -5.266 1.00 94.06 87 TYR A N 1
ATOM 711 C CA . TYR A 1 87 ? 2.221 3.028 -4.463 1.00 94.06 87 TYR A CA 1
ATOM 712 C C . TYR A 1 87 ? 0.727 2.736 -4.310 1.00 94.06 87 TYR A C 1
ATOM 714 O O . TYR A 1 87 ? 0.373 1.758 -3.654 1.00 94.06 87 TYR A O 1
ATOM 722 N N . HIS A 1 88 ? -0.171 3.521 -4.906 1.00 94.25 88 HIS A N 1
ATOM 723 C CA . HIS A 1 88 ? -1.600 3.210 -4.900 1.00 94.25 88 HIS A CA 1
ATOM 724 C C . HIS A 1 88 ? -1.848 1.920 -5.695 1.00 94.25 88 HIS A C 1
ATOM 726 O O . HIS A 1 88 ? -1.406 1.785 -6.831 1.00 94.25 88 HIS A O 1
ATOM 732 N N . GLY A 1 89 ? -2.541 0.951 -5.095 1.00 95.19 89 GLY A N 1
ATOM 733 C CA . GLY A 1 89 ? -2.719 -0.378 -5.688 1.00 95.19 89 GLY A CA 1
ATOM 734 C C . GLY A 1 89 ? -1.589 -1.366 -5.414 1.00 95.19 89 GLY A C 1
ATOM 735 O O . GLY A 1 89 ? -1.748 -2.549 -5.693 1.00 95.19 89 GLY A O 1
ATOM 736 N N . CYS A 1 90 ? -0.478 -0.934 -4.818 1.00 95.88 90 CYS A N 1
ATOM 737 C CA . CYS A 1 90 ? 0.615 -1.832 -4.466 1.00 95.88 90 CYS A CA 1
ATOM 738 C C . CYS A 1 90 ? 0.201 -2.809 -3.354 1.00 95.88 90 CYS A C 1
ATOM 740 O O . CYS A 1 90 ? -0.514 -2.436 -2.421 1.00 95.88 90 CYS A O 1
ATOM 742 N N . MET A 1 91 ? 0.689 -4.049 -3.416 1.00 95.38 91 MET A N 1
ATOM 743 C CA . MET A 1 91 ? 0.617 -4.987 -2.296 1.00 95.38 91 MET A CA 1
ATOM 744 C C . MET A 1 91 ? 1.782 -4.726 -1.339 1.00 95.38 91 MET A C 1
ATOM 746 O O . MET A 1 91 ? 2.939 -4.903 -1.717 1.00 95.38 91 MET A O 1
ATOM 750 N N . LEU A 1 92 ? 1.482 -4.363 -0.093 1.00 94.88 92 LEU A N 1
ATOM 751 C CA . LEU A 1 92 ? 2.490 -4.124 0.941 1.00 94.88 92 LEU A CA 1
ATOM 752 C C . LEU A 1 92 ? 2.308 -5.065 2.127 1.00 94.88 92 LEU A C 1
ATOM 754 O O . LEU A 1 92 ? 1.186 -5.418 2.495 1.00 94.88 92 LEU A O 1
ATOM 758 N N . MET A 1 93 ? 3.430 -5.417 2.754 1.00 95.06 93 MET A N 1
ATOM 759 C CA . MET A 1 93 ? 3.485 -6.167 4.002 1.00 95.06 93 MET A CA 1
ATOM 760 C C . MET A 1 93 ? 4.414 -5.463 4.990 1.00 95.06 93 MET A C 1
ATOM 762 O O . MET A 1 93 ? 5.540 -5.104 4.650 1.00 95.06 93 MET A O 1
ATOM 766 N N . VAL A 1 94 ? 3.953 -5.296 6.227 1.00 94.88 94 VAL A N 1
ATOM 767 C CA . VAL A 1 94 ? 4.766 -4.743 7.313 1.00 94.88 94 VAL A CA 1
ATOM 768 C C . VAL A 1 94 ? 5.746 -5.814 7.791 1.00 94.88 94 VAL A C 1
ATOM 770 O O . VAL A 1 94 ? 5.356 -6.746 8.494 1.00 94.88 94 VAL A O 1
ATOM 773 N N . ALA A 1 95 ? 7.012 -5.688 7.398 1.00 94.62 95 ALA A N 1
ATOM 774 C CA . ALA A 1 95 ? 8.074 -6.606 7.812 1.00 94.62 95 ALA A CA 1
ATOM 775 C C . ALA A 1 95 ? 8.574 -6.318 9.238 1.00 94.62 95 ALA A C 1
ATOM 777 O O . ALA A 1 95 ? 8.799 -7.240 10.015 1.00 94.62 95 ALA A O 1
ATOM 778 N N . GLU A 1 96 ? 8.702 -5.039 9.593 1.00 95.25 96 GLU A N 1
ATOM 779 C CA . GLU A 1 96 ? 9.199 -4.586 10.890 1.00 95.25 96 GLU A CA 1
ATOM 780 C C . GLU A 1 96 ? 8.466 -3.310 11.311 1.00 95.25 96 GLU A C 1
ATOM 782 O O . GLU A 1 96 ? 8.110 -2.472 10.480 1.00 95.25 96 GLU A O 1
ATOM 787 N N . ALA A 1 97 ? 8.204 -3.177 12.610 1.00 93.38 97 ALA A N 1
ATOM 788 C CA . ALA A 1 97 ? 7.479 -2.051 13.170 1.00 93.38 97 ALA A CA 1
ATOM 789 C C . ALA A 1 97 ? 7.828 -1.842 14.643 1.00 93.38 97 ALA A C 1
ATOM 791 O O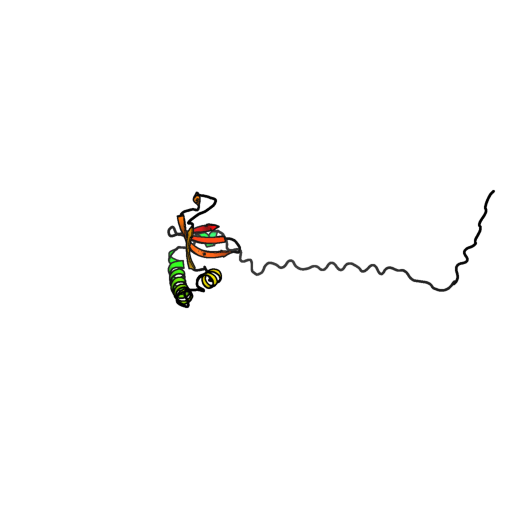 . ALA A 1 97 ? 7.992 -2.803 15.390 1.00 93.38 97 ALA A O 1
ATOM 792 N N . ALA A 1 98 ? 7.806 -0.582 15.092 1.00 93.31 98 ALA A N 1
ATOM 793 C CA . ALA A 1 98 ? 7.958 -0.247 16.511 1.00 93.31 98 ALA A CA 1
ATOM 794 C C . ALA A 1 98 ? 6.860 -0.876 17.389 1.00 93.31 98 ALA A C 1
ATOM 796 O O . 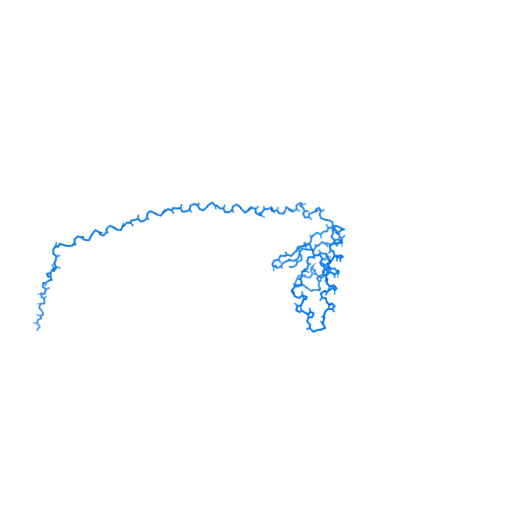ALA A 1 98 ? 7.083 -1.174 18.558 1.00 93.31 98 ALA A O 1
ATOM 797 N N . ASN A 1 99 ? 5.665 -1.079 16.826 1.00 91.44 99 ASN A N 1
ATOM 798 C CA . ASN A 1 99 ? 4.584 -1.810 17.471 1.00 91.44 99 ASN A CA 1
ATOM 799 C C . ASN A 1 99 ? 4.500 -3.234 16.887 1.00 91.44 99 ASN A C 1
ATOM 801 O O . ASN A 1 99 ? 4.052 -3.373 15.744 1.00 91.44 99 ASN A O 1
ATOM 805 N N . PRO A 1 100 ? 4.826 -4.288 17.663 1.00 93.38 100 PRO A N 1
ATOM 806 C CA . PRO A 1 100 ? 4.809 -5.674 17.190 1.00 93.38 100 PRO A CA 1
ATOM 807 C C . PRO A 1 100 ? 3.455 -6.141 16.647 1.00 93.38 100 PRO A C 1
ATOM 809 O O . PRO A 1 100 ? 3.406 -6.999 15.775 1.00 93.38 100 PRO A O 1
ATOM 812 N N . THR A 1 101 ? 2.346 -5.552 17.109 1.00 91.88 101 THR A N 1
ATOM 813 C CA . THR A 1 101 ? 0.997 -5.909 16.628 1.00 91.88 101 THR A CA 1
ATOM 814 C C . THR A 1 101 ? 0.743 -5.526 15.172 1.00 91.88 101 THR A C 1
ATOM 816 O O . THR A 1 101 ? -0.238 -5.981 14.588 1.00 91.88 101 THR A O 1
ATOM 819 N N . GLN A 1 102 ? 1.596 -4.680 14.589 1.00 90.94 102 GLN A N 1
ATOM 820 C CA . GLN A 1 102 ? 1.487 -4.281 13.188 1.00 90.94 102 GLN A CA 1
ATOM 821 C C . GLN A 1 102 ? 2.307 -5.161 12.244 1.00 90.94 102 GLN A C 1
ATOM 823 O O . GLN A 1 102 ? 2.076 -5.131 11.037 1.00 90.94 102 GLN A O 1
ATOM 828 N N . ILE A 1 103 ? 3.241 -5.948 12.777 1.00 94.88 103 ILE A N 1
ATOM 829 C CA . ILE A 1 103 ? 4.083 -6.842 11.985 1.00 94.88 103 ILE A CA 1
ATOM 830 C C . ILE A 1 103 ? 3.205 -7.924 11.348 1.00 94.88 103 ILE A C 1
ATOM 832 O O . ILE A 1 103 ? 2.318 -8.488 11.990 1.00 94.88 103 ILE A O 1
ATOM 836 N N . GLY A 1 104 ? 3.437 -8.200 10.066 1.00 93.75 104 GLY A N 1
ATOM 837 C CA . GLY A 1 104 ? 2.686 -9.191 9.294 1.00 93.75 104 GLY A CA 1
ATOM 838 C C . GLY A 1 104 ? 1.359 -8.689 8.720 1.00 93.75 104 GLY A C 1
ATOM 839 O O . GLY A 1 104 ? 0.687 -9.439 8.011 1.00 93.75 104 GLY A O 1
ATOM 840 N N . ILE A 1 105 ? 0.970 -7.429 8.959 1.00 94.06 105 ILE A N 1
ATOM 841 C CA . ILE A 1 105 ? -0.172 -6.832 8.255 1.00 94.06 105 ILE A CA 1
ATOM 842 C C . ILE A 1 105 ? 0.171 -6.745 6.769 1.00 94.06 105 ILE A C 1
ATOM 844 O O . ILE A 1 105 ? 1.181 -6.154 6.395 1.00 94.06 105 ILE A O 1
ATOM 848 N N . CYS A 1 106 ? -0.691 -7.325 5.935 1.00 95.19 106 CYS A N 1
ATOM 849 C CA . CYS A 1 106 ? -0.542 -7.374 4.488 1.00 95.19 106 CYS A CA 1
ATOM 850 C C . CYS A 1 106 ? -1.844 -6.947 3.804 1.00 95.19 106 CYS A C 1
ATOM 852 O O . CYS A 1 106 ? -2.939 -7.328 4.239 1.00 95.19 106 CYS A O 1
ATOM 854 N N . GLY A 1 107 ? -1.735 -6.150 2.744 1.00 95.88 107 GLY A N 1
ATOM 855 C CA . GLY A 1 107 ? -2.892 -5.677 1.995 1.00 95.88 107 GLY A CA 1
ATOM 856 C C . GLY A 1 107 ? -2.542 -4.777 0.818 1.00 95.88 107 GLY A C 1
ATOM 857 O O . GLY A 1 107 ? -1.386 -4.407 0.616 1.00 95.88 107 GLY A O 1
ATOM 858 N N . ILE A 1 108 ? -3.573 -4.413 0.056 1.00 96.81 108 ILE A N 1
ATOM 859 C CA . ILE A 1 108 ? -3.448 -3.503 -1.089 1.00 96.81 108 ILE A CA 1
ATOM 860 C C . ILE A 1 108 ? -3.549 -2.058 -0.595 1.00 96.81 108 ILE A C 1
ATOM 862 O O . ILE A 1 108 ? -4.446 -1.718 0.183 1.00 96.81 108 ILE A O 1
ATOM 866 N N . VAL A 1 109 ? -2.660 -1.185 -1.058 1.00 96.06 109 VAL A N 1
ATOM 867 C CA . VAL A 1 109 ? -2.688 0.244 -0.739 1.00 96.06 109 VAL A CA 1
ATOM 868 C C . VAL A 1 109 ? -3.894 0.898 -1.402 1.00 96.06 109 VAL A C 1
ATOM 870 O O . VAL A 1 109 ? -3.981 1.028 -2.619 1.00 96.06 109 VAL A O 1
ATOM 873 N N . THR A 1 110 ? -4.827 1.356 -0.577 1.00 93.44 110 THR A N 1
ATOM 874 C CA . THR A 1 110 ? -5.997 2.129 -1.011 1.00 93.44 110 THR A CA 1
ATOM 875 C C . THR A 1 110 ? -5.694 3.623 -1.050 1.00 93.44 110 THR A C 1
ATOM 877 O O . THR A 1 110 ? -6.211 4.350 -1.896 1.00 93.44 110 THR A O 1
ATOM 880 N N . ARG A 1 111 ? -4.897 4.109 -0.093 1.00 90.81 111 ARG A N 1
ATOM 881 C CA . ARG A 1 111 ? -4.615 5.535 0.063 1.00 90.81 111 ARG A CA 1
ATOM 882 C C . ARG A 1 111 ? -3.238 5.762 0.654 1.00 90.81 111 ARG A C 1
ATOM 884 O O . ARG A 1 111 ? -2.938 5.234 1.723 1.00 90.81 111 ARG A O 1
ATOM 891 N N . GLU A 1 112 ? -2.489 6.650 0.024 1.00 91.25 112 GLU A N 1
ATOM 892 C CA . GLU A 1 112 ? -1.274 7.228 0.575 1.00 91.25 112 GLU A CA 1
ATOM 893 C C . GLU A 1 112 ? -1.573 8.600 1.198 1.00 91.25 112 GLU A C 1
ATOM 895 O O . GLU A 1 112 ? -2.332 9.422 0.668 1.00 91.25 112 GLU A O 1
ATOM 900 N N . THR A 1 113 ? -1.009 8.858 2.372 1.00 89.56 113 THR A N 1
ATOM 901 C CA . THR A 1 113 ? -0.940 10.197 2.958 1.00 89.56 113 THR A CA 1
ATOM 902 C C . THR A 1 113 ? 0.502 10.508 3.332 1.00 89.56 113 THR A C 1
ATOM 904 O O . THR A 1 113 ? 1.356 9.634 3.289 1.00 89.56 113 THR A O 1
ATOM 907 N N . ARG A 1 114 ? 0.782 11.754 3.736 1.00 88.44 114 ARG A N 1
ATOM 908 C CA . ARG A 1 114 ? 2.143 12.255 3.997 1.00 88.44 114 ARG A CA 1
ATOM 909 C C . ARG A 1 114 ? 3.021 11.319 4.838 1.00 88.44 114 ARG A C 1
ATOM 911 O O . ARG A 1 114 ? 4.234 11.344 4.680 1.00 88.44 114 ARG A O 1
ATOM 918 N N . GLN A 1 115 ? 2.429 10.599 5.782 1.00 88.88 115 GLN A N 1
ATOM 919 C CA . GLN A 1 115 ? 3.167 9.695 6.654 1.00 88.88 115 GLN A CA 1
ATOM 920 C C . GLN A 1 115 ? 2.488 8.347 6.808 1.00 88.88 115 GLN A C 1
ATOM 922 O O . GLN A 1 115 ? 3.008 7.593 7.604 1.00 88.88 115 GLN A O 1
ATOM 927 N N . THR A 1 116 ? 1.363 8.089 6.117 1.00 91.25 116 THR A N 1
ATOM 928 C CA . THR A 1 116 ? 0.550 6.898 6.379 1.00 91.25 116 THR A CA 1
ATOM 929 C C . THR A 1 116 ? 0.104 6.155 5.135 1.00 91.25 116 THR A C 1
ATOM 931 O O . THR A 1 116 ? -0.398 6.783 4.197 1.00 91.25 116 THR A O 1
ATOM 934 N N . PHE A 1 117 ? 0.104 4.825 5.196 1.00 93.12 117 PHE A N 1
ATOM 935 C CA . PHE A 1 117 ? -0.523 3.969 4.185 1.00 93.12 117 PHE A CA 1
ATOM 936 C C . PHE A 1 117 ? -1.816 3.332 4.699 1.00 93.12 117 PHE A C 1
ATOM 938 O O . PHE A 1 117 ? -1.856 2.677 5.734 1.00 93.12 117 PHE A O 1
ATOM 945 N N . MET A 1 118 ? -2.909 3.476 3.953 1.00 93.12 118 MET A N 1
ATOM 946 C CA . MET A 1 118 ? -4.139 2.733 4.231 1.00 93.12 118 MET A CA 1
ATOM 947 C C . MET A 1 118 ? -4.175 1.464 3.387 1.00 93.12 118 MET A C 1
ATOM 949 O O . MET A 1 118 ? -4.213 1.547 2.160 1.00 93.12 118 MET A O 1
ATOM 953 N N . LEU A 1 119 ? -4.207 0.311 4.050 1.00 94.94 119 LEU A N 1
ATOM 954 C CA . LEU A 1 119 ? -4.210 -1.012 3.435 1.00 94.94 119 LEU A CA 1
ATOM 955 C C . LEU A 1 119 ? -5.585 -1.667 3.575 1.00 94.94 119 LEU A C 1
ATOM 957 O O . LEU A 1 119 ? -6.165 -1.656 4.664 1.00 94.94 119 LEU A O 1
ATOM 961 N N . ILE A 1 120 ? -6.092 -2.272 2.502 1.00 95.31 120 ILE A N 1
ATOM 962 C CA . ILE A 1 120 ? -7.242 -3.182 2.553 1.00 95.31 120 ILE A CA 1
ATOM 963 C C . ILE A 1 120 ? -6.731 -4.619 2.675 1.00 95.31 120 ILE A C 1
ATOM 965 O O . ILE A 1 120 ? -5.962 -5.091 1.835 1.00 95.31 120 ILE A O 1
ATOM 969 N N . THR A 1 121 ? -7.124 -5.315 3.742 1.00 95.12 121 THR A N 1
ATOM 970 C CA . THR A 1 121 ? -6.756 -6.722 3.945 1.00 95.12 121 THR A CA 1
ATOM 971 C C . THR A 1 121 ? -7.766 -7.656 3.286 1.00 95.12 121 THR A C 1
ATOM 973 O O . THR A 1 121 ? -8.894 -7.262 2.992 1.00 95.12 121 THR A O 1
ATOM 976 N N . LYS A 1 122 ? -7.399 -8.933 3.121 1.00 93.75 122 LYS A N 1
ATOM 977 C CA . LYS A 1 122 ? -8.297 -9.975 2.585 1.00 93.75 122 LYS A CA 1
ATOM 978 C C . LYS A 1 122 ? -9.554 -10.220 3.433 1.00 93.75 122 LYS A C 1
ATOM 980 O O . LYS A 1 122 ? -10.478 -10.874 2.973 1.00 93.75 122 LYS A O 1
ATOM 985 N N . GLN A 1 123 ? -9.597 -9.714 4.666 1.00 93.69 123 GLN A N 1
ATOM 986 C CA . GLN A 1 123 ? -10.758 -9.784 5.560 1.00 93.69 123 GLN A CA 1
ATOM 987 C C . GLN A 1 123 ? -11.703 -8.579 5.395 1.00 93.69 123 GLN A C 1
ATOM 989 O O . GLN A 1 123 ? -12.432 -8.250 6.329 1.00 93.69 123 GLN A O 1
ATOM 994 N N . ASP A 1 124 ? -11.643 -7.877 4.257 1.00 93.38 124 ASP A N 1
ATOM 995 C CA . ASP A 1 124 ? -12.422 -6.663 3.971 1.00 93.38 124 ASP A CA 1
ATOM 996 C C . ASP A 1 124 ? -12.272 -5.582 5.058 1.00 93.38 124 ASP A C 1
ATOM 998 O O . ASP A 1 124 ? -13.187 -4.810 5.357 1.00 93.38 124 ASP A O 1
ATOM 1002 N N . ARG A 1 125 ? -11.092 -5.526 5.687 1.00 91.31 125 ARG A N 1
ATOM 1003 C CA . ARG A 1 125 ? -10.789 -4.566 6.747 1.00 91.31 125 ARG A CA 1
ATOM 1004 C C . ARG A 1 125 ? -9.769 -3.554 6.263 1.00 91.31 125 ARG A C 1
ATOM 1006 O O . ARG A 1 125 ? -8.640 -3.899 5.928 1.00 91.31 125 ARG A O 1
ATOM 1013 N N . LEU A 1 126 ? -10.161 -2.286 6.311 1.00 91.75 126 LEU A N 1
ATOM 1014 C CA . LEU A 1 126 ? -9.249 -1.178 6.079 1.00 91.75 126 LEU A CA 1
ATOM 1015 C C . LEU A 1 126 ? -8.434 -0.903 7.349 1.00 91.75 126 LEU A C 1
ATOM 1017 O O . LEU A 1 126 ? -8.993 -0.653 8.422 1.00 91.75 126 LEU A O 1
ATOM 1021 N N . ILE A 1 127 ? -7.114 -0.941 7.222 1.00 90.56 127 ILE A N 1
ATOM 1022 C CA . ILE A 1 127 ? -6.159 -0.696 8.299 1.00 90.56 127 ILE A CA 1
ATOM 1023 C C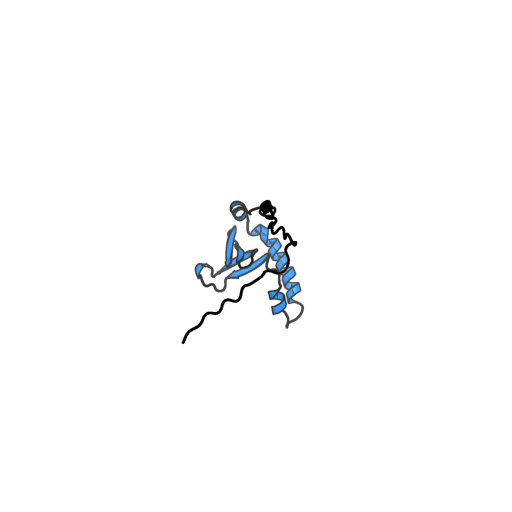 . ILE A 1 127 ? -5.287 0.493 7.907 1.00 90.56 127 ILE A C 1
ATOM 1025 O O . ILE A 1 127 ? -4.834 0.594 6.773 1.00 90.56 127 ILE A O 1
ATOM 1029 N N . SER A 1 128 ? -5.053 1.405 8.849 1.00 87.69 128 SER A N 1
ATOM 1030 C CA . SER A 1 128 ? -3.996 2.404 8.696 1.00 87.69 128 SER A CA 1
ATOM 1031 C C . SER A 1 128 ? -2.692 1.757 9.148 1.00 87.69 128 SER A C 1
ATOM 1033 O O . SER A 1 128 ? -2.503 1.554 10.347 1.00 87.69 128 SER A O 1
ATOM 1035 N N . ALA A 1 129 ? -1.854 1.378 8.192 1.00 69.38 129 ALA A N 1
ATOM 1036 C CA . ALA A 1 129 ? -0.445 1.107 8.431 1.00 69.38 129 ALA A CA 1
ATOM 1037 C C . ALA A 1 129 ? 0.304 2.450 8.498 1.00 69.38 129 ALA A C 1
ATOM 1039 O O . ALA A 1 129 ? -0.218 3.454 8.001 1.00 69.38 129 ALA A O 1
ATOM 1040 N N . PHE A 1 130 ? 1.444 2.445 9.198 1.00 62.75 130 PHE A N 1
ATOM 1041 C CA . PHE A 1 130 ? 2.222 3.623 9.600 1.00 62.75 130 PHE A CA 1
ATOM 1042 C C . PHE A 1 130 ? 2.179 4.750 8.607 1.00 62.75 130 PHE A C 1
ATOM 1044 O O . PHE A 1 130 ? 2.476 4.501 7.412 1.00 62.75 130 PHE A O 1
#

Radius of gyration: 34.89 Å; chains: 1; bounding box: 52×92×61 Å

InterPro domains:
  IPR002730 Ribonuclease P protein subunit Rpp29/RNP1 [PF01868] (81-126)
  IPR016848 Ribonuclease P/MRP subunit Rpp29 [PTHR13348] (26-126)
  IPR023534 Rof/RNase P-like [SSF101744] (81-126)
  IPR036980 Ribonuclease P/MRP subunit Rpp29 superfamily [G3DSA:2.30.30.210] (75-129)